Protein AF-A0A1V8M305-F1 (afdb_monomer)

Radius of gyration: 18.21 Å; Cα contacts (8 Å, |Δi|>4): 284; chains: 1; bounding box: 43×48×49 Å

InterPro domains:
  IPR044946 Type I restriction modification DNA specificity domain superfamily [G3DSA:3.90.220.20] (24-155)

pLDDT: mean 92.19, std 9.32, range [45.62, 98.62]

Nearest PDB structures (foldseek):
  3okg-assembly3_A  TM=7.721E-01  e=1.972E-03  Caldanaerobacter subterraneus subsp. tengcongensis MB4
  3okg-assembly3_B  TM=5.097E-01  e=8.895E-04  Caldanaerobacter subterraneus subsp. tengcongensis MB4
  5ybb-assembly1_G  TM=5.420E-01  e=5.586E-03  Caldanaerobacter subterraneus subsp. tengcongensis MB4
  2y7h-assembly1_A  TM=5.782E-01  e=1.525E-01  Escherichia coli
  8s4j-assembly1_A  TM=2.836E-01  e=7.228E+00  Vibrio cholerae

Organism: NCBI:txid1420851

Solvent-accessible surface area (backbone atoms only — not comparable to full-atom values): 8503 Å² total; per-residue (Å²): 114,68,67,65,55,52,52,53,51,48,56,52,49,54,54,51,53,54,51,48,52,51,51,50,52,53,49,54,61,70,46,58,90,46,61,74,44,38,42,70,79,42,29,30,79,56,85,46,73,55,88,84,43,62,90,36,79,42,37,30,53,45,63,34,53,70,56,62,26,65,45,82,48,72,70,42,44,30,71,72,48,72,89,63,52,41,25,62,46,52,55,61,26,26,36,34,31,77,88,39,37,73,53,23,7,37,27,55,39,41,76,89,48,54,84,20,25,27,46,76,56,46,47,35,22,46,46,38,82,97,65,49,46,30,67,57,51,43,51,46,40,62,36,74,71,31,31,71,31,57,90,56,71,57,42,78,95

Foldseek 3Di:
DVVVVVVVVVVVVVVVVVVVVVVVVVLCVVLVVFDKDFCCVFWNWDFAWDDQDQADKAWAKFFDFLAPAIDTDDIQGSVRCPPWIKGDDAQQWWKDQQVRLLRLSIHGHHPVCHRHIYTPRIITIGGDPPRDGSVSLSVQCSDPVNSVCSVPRMDGD

Sequence (157 aa):
MSKKINDAKRLRQEVLDDAQAMLSSAFHQIIEGAEYQTMEQVSPIVRRKIEIGIDGEYPELGVRSFGKGTFHKPVLNGIDVGTKKLYHILPGDLIFSNVFAWEGAIAVVKKEDKNRTGSHRFITCVPKDKITTSDFLCFYFLTDEGIEKIGYVTVKY

Mean predicted aligned error: 5.34 Å

Secondary structure (DSSP, 8-state):
-HHHHHHHHHHHHHHHHHHHHHHHHHHHHHTTTPPEEEHHHHS-B---BPPPPTT-EEEEEEE-STT--EEEEEEEEGGG-TT--EEE--TT-EEEETTTGGGT-EEEPPGGGTT-EEETTEEEE-PPTTT--HHHHHHHHTSHHHHHTBTBSEEE-

Structure (mmCIF, N/CA/C/O backbone):
data_AF-A0A1V8M305-F1
#
_entry.id   AF-A0A1V8M305-F1
#
loop_
_atom_site.group_PDB
_atom_site.id
_atom_site.type_symbol
_atom_site.label_atom_id
_atom_site.label_alt_id
_atom_site.label_comp_id
_atom_site.label_asym_id
_atom_site.label_entity_id
_atom_site.label_seq_id
_atom_site.pdbx_PDB_ins_code
_atom_site.Cartn_x
_atom_site.Cartn_y
_atom_site.Cartn_z
_atom_site.occupancy
_atom_site.B_iso_or_equiv
_atom_site.auth_seq_id
_atom_site.auth_comp_id
_atom_site.auth_asym_id
_atom_site.auth_atom_id
_atom_site.pdbx_PDB_model_num
ATOM 1 N N . MET A 1 1 ? -23.098 33.173 -1.987 1.00 60.31 1 MET A N 1
ATOM 2 C CA . MET A 1 1 ? -22.550 31.850 -2.377 1.00 60.31 1 MET A CA 1
ATOM 3 C C . MET A 1 1 ? -21.533 31.296 -1.379 1.00 60.31 1 MET A C 1
ATOM 5 O O . MET A 1 1 ? -21.677 30.139 -1.021 1.00 60.31 1 MET A O 1
ATOM 9 N N . SER A 1 2 ? -20.580 32.092 -0.868 1.00 75.00 2 SER A N 1
ATOM 10 C CA . SER A 1 2 ? -19.527 31.620 0.062 1.00 75.00 2 SER A CA 1
ATOM 11 C C . SER A 1 2 ? -20.045 30.941 1.350 1.00 75.00 2 SER A C 1
ATOM 13 O O . SER A 1 2 ? -19.599 29.848 1.681 1.00 75.00 2 SER A O 1
ATOM 15 N N . LYS A 1 3 ? -21.068 31.503 2.019 1.00 85.56 3 LYS A N 1
ATOM 16 C CA . LYS A 1 3 ? -21.625 30.936 3.268 1.00 85.56 3 LYS A CA 1
ATOM 17 C C . LYS A 1 3 ? -22.167 29.507 3.098 1.00 85.56 3 LYS A C 1
ATOM 19 O O . LYS A 1 3 ? -21.738 28.612 3.808 1.00 85.56 3 LYS A O 1
ATOM 24 N N . LYS A 1 4 ? -23.007 29.273 2.080 1.00 85.00 4 LYS A N 1
ATOM 25 C CA . LYS A 1 4 ? -23.564 27.937 1.788 1.00 85.00 4 LYS A CA 1
ATOM 26 C C . LYS A 1 4 ? -22.481 26.903 1.446 1.00 85.00 4 LYS A C 1
ATOM 28 O O . LYS A 1 4 ? -22.617 25.745 1.816 1.00 85.00 4 LYS A O 1
ATOM 33 N N . ILE A 1 5 ? -21.414 27.314 0.753 1.00 89.75 5 ILE A N 1
ATOM 34 C CA . ILE A 1 5 ? -20.283 26.429 0.425 1.00 89.75 5 ILE A CA 1
ATOM 35 C C . ILE A 1 5 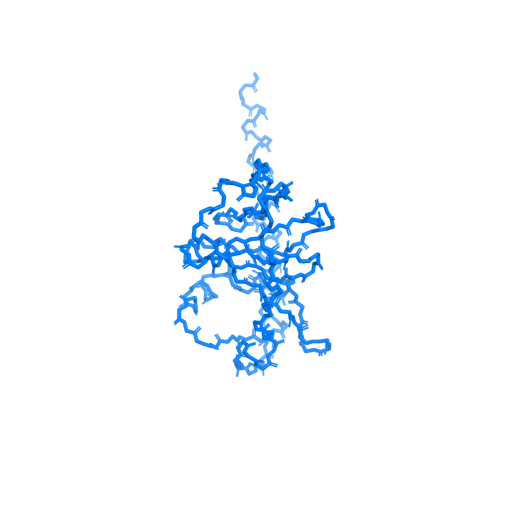? -19.498 26.062 1.691 1.00 89.75 5 ILE A C 1
ATOM 37 O O . ILE A 1 5 ? -19.128 24.903 1.860 1.00 89.75 5 ILE A O 1
ATOM 41 N N . ASN A 1 6 ? -19.264 27.021 2.589 1.00 91.38 6 ASN A N 1
ATOM 42 C CA . ASN A 1 6 ? -18.570 26.767 3.852 1.00 91.38 6 ASN A CA 1
ATOM 43 C C . ASN A 1 6 ? -19.397 25.884 4.792 1.00 91.38 6 ASN A C 1
ATOM 45 O O . ASN A 1 6 ? -18.850 24.949 5.371 1.00 91.38 6 ASN A O 1
ATOM 49 N N . ASP A 1 7 ? -20.708 26.114 4.872 1.00 91.44 7 ASP A N 1
ATOM 50 C CA . ASP A 1 7 ? -21.618 25.279 5.662 1.00 91.44 7 ASP A CA 1
ATOM 51 C C . ASP A 1 7 ? -21.626 23.830 5.152 1.00 91.44 7 ASP A C 1
ATOM 53 O O . ASP A 1 7 ? -21.513 22.896 5.942 1.00 91.44 7 ASP A O 1
ATOM 57 N N . ALA A 1 8 ? -21.669 23.632 3.828 1.00 90.88 8 ALA A N 1
ATOM 58 C CA . ALA A 1 8 ? -21.593 22.303 3.222 1.00 90.88 8 ALA A CA 1
ATOM 59 C C . ALA A 1 8 ? -20.246 21.605 3.486 1.00 90.88 8 ALA A C 1
ATOM 61 O O . ALA A 1 8 ? -20.216 20.401 3.734 1.00 90.88 8 ALA A O 1
ATOM 62 N N . LYS A 1 9 ? -19.126 22.344 3.456 1.00 92.00 9 LYS A N 1
ATOM 63 C CA . LYS A 1 9 ? -17.802 21.800 3.802 1.00 92.00 9 LYS A CA 1
ATOM 64 C C . LYS A 1 9 ? -17.725 21.377 5.267 1.00 92.00 9 LYS A C 1
ATOM 66 O O . LYS A 1 9 ? -17.213 20.297 5.535 1.00 92.00 9 LYS A O 1
ATOM 71 N N . ARG A 1 10 ? -18.251 22.195 6.184 1.00 94.31 10 ARG A N 1
ATOM 72 C CA . ARG A 1 10 ? -18.286 21.886 7.620 1.00 94.31 10 ARG A CA 1
ATOM 73 C C . ARG A 1 10 ? -19.115 20.635 7.898 1.00 94.31 10 ARG A C 1
ATOM 75 O O . ARG A 1 10 ? -18.598 19.709 8.499 1.00 94.31 10 ARG A O 1
ATOM 82 N N . LEU A 1 11 ? -20.346 20.578 7.386 1.00 93.19 11 LEU A N 1
ATOM 83 C CA . LEU A 1 11 ? -21.224 19.411 7.546 1.00 93.19 11 LEU A CA 1
ATOM 84 C C . LEU A 1 11 ? -20.577 18.131 7.007 1.00 93.19 11 LEU A C 1
ATOM 86 O O . LEU A 1 11 ? -20.656 17.080 7.630 1.00 93.19 11 LEU A O 1
ATOM 90 N N . ARG A 1 12 ? -19.907 18.215 5.850 1.00 92.38 12 ARG A N 1
ATOM 91 C CA . ARG A 1 12 ? -19.164 17.076 5.304 1.00 92.38 12 ARG A CA 1
ATOM 92 C C . ARG A 1 12 ? -18.020 16.652 6.223 1.00 92.38 12 ARG A C 1
ATOM 94 O O . ARG A 1 12 ? -17.793 15.456 6.350 1.00 92.38 12 ARG A O 1
ATOM 101 N N . GLN A 1 13 ? -17.294 17.605 6.801 1.00 92.38 13 GLN A N 1
ATOM 102 C CA . GLN A 1 13 ? -16.197 17.302 7.713 1.00 92.38 13 GLN A CA 1
ATOM 103 C C . GLN A 1 13 ? -16.713 16.626 8.987 1.00 92.38 13 GLN A C 1
ATOM 105 O O . GLN A 1 13 ? -16.195 15.579 9.339 1.00 92.38 13 GLN A O 1
ATOM 110 N N . GLU A 1 14 ? -17.796 17.133 9.582 1.00 93.75 14 GLU A N 1
ATOM 111 C CA . GLU A 1 14 ? -18.436 16.535 10.766 1.00 93.75 14 GLU A CA 1
ATOM 112 C C . GLU A 1 14 ? -18.839 15.073 10.517 1.00 93.75 14 GLU A C 1
ATOM 114 O O . GLU A 1 14 ? -18.501 14.193 11.300 1.00 93.75 14 GLU A O 1
ATOM 119 N N . VAL A 1 15 ? -19.464 14.783 9.370 1.00 93.19 15 VAL A N 1
ATOM 120 C CA . VAL A 1 15 ? -19.826 13.402 8.996 1.00 93.19 15 VAL A CA 1
ATOM 121 C C . VAL A 1 15 ? -18.595 12.501 8.832 1.00 93.19 15 VAL A C 1
ATOM 123 O O . VAL A 1 15 ? -18.648 11.319 9.169 1.00 93.19 15 VAL A O 1
ATOM 126 N N . LEU A 1 16 ? -17.495 13.026 8.283 1.00 89.56 16 LEU A N 1
ATOM 127 C CA . LEU A 1 16 ? -16.256 12.259 8.126 1.00 89.56 16 LEU A CA 1
ATOM 128 C C . LEU A 1 16 ? -15.584 11.989 9.475 1.00 89.56 16 LEU A C 1
ATOM 130 O O . LEU A 1 16 ? -15.089 10.883 9.682 1.00 89.56 16 LEU A O 1
ATOM 134 N N . ASP A 1 17 ? -15.600 12.965 10.378 1.00 90.56 17 ASP A N 1
ATOM 135 C CA . ASP A 1 17 ? -15.015 12.848 11.712 1.00 90.56 17 ASP A CA 1
ATOM 136 C C . ASP A 1 17 ? -15.792 11.821 12.555 1.00 90.56 17 ASP A C 1
ATOM 138 O O . ASP A 1 17 ? -15.184 10.932 13.154 1.00 90.56 17 ASP A O 1
ATOM 142 N N . ASP A 1 18 ? -17.129 11.854 12.513 1.00 92.94 18 ASP A N 1
ATOM 143 C CA . ASP A 1 18 ? -17.988 10.867 13.181 1.00 92.94 18 ASP A CA 1
ATOM 144 C C . ASP A 1 18 ? -17.765 9.448 12.631 1.00 92.94 18 ASP A C 1
ATOM 146 O O . ASP A 1 18 ? -17.645 8.481 13.390 1.00 92.94 18 ASP A O 1
ATOM 150 N N . ALA A 1 19 ? -17.659 9.308 11.304 1.00 89.19 19 ALA A N 1
ATOM 151 C CA . ALA A 1 19 ? -17.368 8.022 10.673 1.00 89.19 19 ALA A CA 1
ATOM 152 C C . ALA A 1 19 ? -15.986 7.489 11.082 1.00 89.19 19 ALA A C 1
ATOM 154 O O . ALA A 1 19 ? -15.844 6.298 11.370 1.00 89.19 19 ALA A O 1
ATOM 155 N N . GLN A 1 20 ? -14.978 8.362 11.151 1.00 86.69 20 GLN A N 1
ATOM 156 C CA . GLN A 1 20 ? -13.632 7.997 11.587 1.00 86.69 20 GLN A CA 1
ATOM 157 C C . GLN A 1 20 ? -13.617 7.565 13.058 1.00 86.69 20 GLN A C 1
ATOM 159 O O . GLN A 1 20 ? -12.986 6.561 13.394 1.00 86.69 20 GLN A O 1
ATOM 164 N N . ALA A 1 21 ? -14.339 8.273 13.930 1.00 89.56 21 ALA A N 1
ATOM 165 C CA . ALA A 1 21 ? -14.473 7.911 15.338 1.00 89.56 21 ALA A CA 1
ATOM 166 C C . ALA A 1 21 ? -15.156 6.544 15.509 1.00 89.56 21 ALA A C 1
ATOM 168 O O . ALA A 1 21 ? -14.684 5.709 16.283 1.00 89.56 21 ALA A O 1
ATOM 169 N N . MET A 1 22 ? -16.214 6.275 14.736 1.00 92.38 22 MET A N 1
ATOM 170 C CA . MET A 1 22 ? -16.904 4.984 14.745 1.00 92.38 22 MET A CA 1
ATOM 171 C C . MET A 1 22 ? -15.989 3.841 14.281 1.00 92.38 22 MET A C 1
ATOM 173 O O . MET A 1 22 ? -15.928 2.803 14.939 1.00 92.38 22 MET A O 1
ATOM 177 N N . LEU A 1 23 ? -15.248 4.032 13.182 1.00 89.19 23 LEU A N 1
ATOM 178 C CA . LEU A 1 23 ? -14.286 3.042 12.684 1.00 89.19 23 LEU A CA 1
ATOM 179 C C . LEU A 1 23 ? -13.167 2.786 13.692 1.00 89.19 23 LEU A C 1
ATOM 181 O O . LEU A 1 23 ? -12.821 1.634 13.934 1.00 89.19 23 LEU A O 1
ATOM 185 N N . SER A 1 24 ? -12.639 3.843 14.309 1.00 88.31 24 SER A N 1
ATOM 186 C CA . SER A 1 24 ? -11.630 3.723 15.359 1.00 88.31 24 SER A CA 1
ATOM 187 C C . SER A 1 24 ? -12.165 2.924 16.548 1.00 88.31 24 SER A C 1
ATOM 189 O O . SER A 1 24 ? -11.510 1.992 17.006 1.00 88.31 24 SER A O 1
ATOM 191 N N . SER A 1 25 ? -13.382 3.211 17.017 1.00 91.56 25 SER A N 1
ATOM 192 C CA . SER A 1 25 ? -13.995 2.465 18.121 1.00 91.56 25 SER A CA 1
ATOM 193 C C . SER A 1 25 ? -14.197 0.983 17.784 1.00 91.56 25 SER A C 1
ATOM 195 O O . SER A 1 25 ? -13.814 0.126 18.580 1.00 91.56 25 SER A O 1
ATOM 197 N N . ALA A 1 26 ? -14.725 0.672 16.596 1.00 91.12 26 ALA A N 1
ATOM 198 C CA . ALA A 1 26 ? -14.896 -0.706 16.139 1.00 91.12 26 ALA A CA 1
ATOM 199 C C . ALA A 1 26 ? -13.550 -1.434 16.008 1.00 91.12 26 ALA A C 1
ATOM 201 O O . ALA A 1 26 ? -13.427 -2.584 16.420 1.00 91.12 26 ALA A O 1
ATOM 202 N N . PHE A 1 27 ? -12.525 -0.755 15.488 1.00 89.38 27 PHE A N 1
ATOM 203 C CA . PHE A 1 27 ? -11.177 -1.303 15.399 1.00 89.38 27 PHE A CA 1
ATOM 204 C C . PHE A 1 27 ? -10.635 -1.685 16.780 1.00 89.38 27 PHE A C 1
ATOM 206 O O . PHE A 1 27 ? -10.212 -2.823 16.958 1.00 89.38 27 PHE A O 1
ATOM 213 N N . HIS A 1 28 ? -10.718 -0.786 17.768 1.00 88.94 28 HIS A N 1
ATOM 214 C CA . HIS A 1 28 ? -10.252 -1.054 19.133 1.00 88.94 28 HIS A CA 1
ATOM 215 C C . HIS A 1 28 ? -10.971 -2.240 19.788 1.00 88.94 28 HIS A C 1
ATOM 217 O O . HIS A 1 28 ? -10.331 -3.000 20.506 1.00 88.94 28 HIS A O 1
ATOM 223 N N . GLN A 1 29 ? -12.266 -2.422 19.514 1.00 90.44 29 GLN A N 1
ATOM 224 C CA . GLN A 1 29 ? -13.021 -3.591 19.981 1.00 90.44 29 GLN A CA 1
ATOM 225 C C . GLN A 1 29 ? -12.557 -4.886 19.304 1.00 90.44 29 GLN A C 1
ATOM 227 O O . GLN A 1 29 ? -12.446 -5.914 19.960 1.00 90.44 29 GLN A O 1
ATOM 232 N N . ILE A 1 30 ? -12.268 -4.848 17.998 1.00 89.00 30 ILE A N 1
ATOM 233 C CA . ILE A 1 30 ? -11.797 -6.022 17.247 1.00 89.00 30 ILE A CA 1
ATOM 234 C C . ILE A 1 30 ? -10.426 -6.483 17.749 1.00 89.00 30 ILE A C 1
ATOM 236 O O . ILE A 1 30 ? -10.194 -7.683 17.862 1.00 89.00 30 ILE A O 1
ATOM 240 N N . ILE A 1 31 ? -9.529 -5.544 18.058 1.00 89.31 31 ILE A N 1
ATOM 241 C CA . ILE A 1 31 ? -8.170 -5.862 18.523 1.00 89.31 31 ILE A CA 1
ATOM 242 C C . ILE A 1 31 ? -8.071 -6.052 20.041 1.00 89.31 31 ILE A C 1
ATOM 244 O O . ILE A 1 31 ? -6.967 -6.195 20.577 1.00 89.31 31 ILE A O 1
ATOM 248 N N . GLU A 1 32 ? -9.191 -6.009 20.764 1.00 90.50 32 GLU A N 1
ATOM 249 C CA . GLU A 1 32 ? -9.197 -6.211 22.208 1.00 90.50 32 GLU A CA 1
ATOM 250 C C . GLU A 1 32 ? -8.757 -7.645 22.534 1.00 90.50 32 GLU A C 1
ATOM 252 O O . GLU A 1 32 ? -9.346 -8.623 22.082 1.00 90.50 32 GLU A O 1
ATOM 257 N N . GLY A 1 33 ? -7.671 -7.778 23.300 1.00 87.50 33 GLY A N 1
ATOM 258 C CA . GLY A 1 33 ? -7.069 -9.078 23.611 1.00 87.50 33 GLY A CA 1
ATOM 259 C C . GLY A 1 33 ? -6.250 -9.705 22.476 1.00 87.50 33 GLY A C 1
ATOM 260 O O . GLY A 1 33 ? -5.708 -10.791 22.671 1.00 87.50 33 GLY A O 1
ATOM 261 N N . ALA A 1 34 ? -6.111 -9.037 21.324 1.00 87.81 34 ALA A N 1
ATOM 262 C CA . ALA A 1 34 ? -5.231 -9.493 20.255 1.00 87.81 34 ALA A CA 1
ATOM 263 C C . ALA A 1 34 ? -3.752 -9.357 20.654 1.00 87.81 34 ALA A C 1
ATOM 265 O O . ALA A 1 34 ? -3.319 -8.345 21.221 1.00 87.81 34 ALA A O 1
ATOM 266 N N . GLU A 1 35 ? -2.962 -10.377 20.329 1.00 87.69 35 GLU A N 1
ATOM 267 C CA . GLU A 1 35 ? -1.516 -10.362 20.534 1.00 87.69 35 GLU A CA 1
ATOM 268 C C . GLU A 1 35 ? -0.803 -9.667 19.370 1.00 87.69 35 GLU A C 1
ATOM 270 O O . GLU A 1 35 ? -1.275 -9.640 18.235 1.00 87.69 35 GLU A O 1
ATOM 275 N N . TYR A 1 36 ? 0.375 -9.107 19.638 1.00 87.31 36 TYR A N 1
ATOM 276 C CA . TYR A 1 36 ? 1.242 -8.620 18.569 1.00 87.31 36 TYR A CA 1
ATOM 277 C C . TYR A 1 36 ? 1.927 -9.791 17.873 1.00 87.31 36 TYR A C 1
ATOM 279 O O . TYR A 1 36 ? 2.524 -10.631 18.544 1.00 87.31 36 TYR A O 1
ATOM 287 N N . GLN A 1 37 ? 1.963 -9.782 16.540 1.00 89.75 37 GLN A N 1
ATOM 288 C CA . GLN A 1 37 ? 2.830 -10.666 15.762 1.00 89.75 37 GLN A CA 1
ATOM 289 C C . GLN A 1 37 ? 3.607 -9.937 14.679 1.00 89.75 37 GLN A C 1
ATOM 291 O O . GLN A 1 37 ? 3.407 -8.757 14.399 1.00 89.75 37 GLN A O 1
ATOM 296 N N . THR A 1 38 ? 4.600 -10.625 14.125 1.00 91.19 38 THR A N 1
ATOM 297 C CA . THR A 1 38 ? 5.480 -10.020 13.129 1.00 91.19 38 THR A CA 1
ATOM 298 C C . THR A 1 38 ? 4.801 -9.955 11.766 1.00 91.19 38 THR A C 1
ATOM 300 O O . THR A 1 38 ? 4.011 -10.830 11.400 1.00 91.19 38 THR A O 1
ATOM 303 N N . MET A 1 39 ? 5.168 -8.952 10.963 1.00 92.50 39 MET A N 1
ATOM 304 C CA . MET A 1 39 ? 4.688 -8.858 9.579 1.00 92.50 39 MET A CA 1
ATOM 305 C C . MET A 1 39 ? 5.018 -10.113 8.765 1.00 92.50 39 MET A C 1
ATOM 307 O O . MET A 1 39 ? 4.211 -10.542 7.950 1.00 92.50 39 MET A O 1
ATOM 311 N N . GLU A 1 40 ? 6.156 -10.758 9.016 1.00 93.06 40 GLU A N 1
ATOM 312 C CA . GLU A 1 40 ? 6.518 -12.022 8.365 1.00 93.06 40 GLU A CA 1
ATOM 313 C C . GLU A 1 40 ? 5.506 -13.147 8.654 1.00 93.06 40 GLU A C 1
ATOM 315 O O . GLU A 1 40 ? 5.170 -13.947 7.773 1.00 93.06 40 GLU A O 1
ATOM 320 N N . GLN A 1 41 ? 4.969 -13.192 9.875 1.00 93.00 41 GLN A N 1
ATOM 321 C CA . GLN A 1 41 ? 4.007 -14.210 10.281 1.00 93.00 41 GLN A CA 1
ATOM 322 C C . GLN A 1 41 ? 2.613 -13.972 9.708 1.00 93.00 41 GLN A C 1
ATOM 324 O O . GLN A 1 41 ? 1.971 -14.957 9.342 1.00 93.00 41 GLN A O 1
ATOM 329 N N . VAL A 1 42 ? 2.156 -12.723 9.596 1.00 94.69 42 VAL A N 1
ATOM 330 C CA . VAL A 1 42 ? 0.758 -12.419 9.228 1.00 94.69 42 VAL A CA 1
ATOM 331 C C . VAL A 1 42 ? 0.589 -11.938 7.788 1.00 94.69 42 VAL A C 1
ATOM 333 O O . VAL A 1 42 ? -0.429 -12.219 7.160 1.00 94.69 42 VAL A O 1
ATOM 336 N N . SER A 1 43 ? 1.585 -11.250 7.233 1.00 96.56 43 SER A N 1
ATOM 337 C CA . SER A 1 43 ? 1.545 -10.660 5.894 1.00 96.56 43 SER A CA 1
ATOM 338 C C . SER A 1 43 ? 2.963 -10.527 5.314 1.00 96.56 43 SER A C 1
ATOM 340 O O . SER A 1 43 ? 3.498 -9.414 5.234 1.00 96.56 43 SER A O 1
ATOM 342 N N . PRO A 1 44 ? 3.604 -11.644 4.923 1.00 96.69 44 PRO A N 1
ATOM 343 C CA . PRO A 1 44 ? 4.991 -11.649 4.473 1.00 96.69 44 PRO A CA 1
ATOM 344 C C . PRO A 1 44 ? 5.222 -10.785 3.230 1.00 96.69 44 PRO A C 1
ATOM 346 O O . PRO A 1 44 ? 4.339 -10.602 2.385 1.00 96.69 44 PRO A O 1
ATOM 349 N N . ILE A 1 45 ? 6.457 -10.299 3.092 1.00 96.88 45 ILE A N 1
ATOM 350 C CA . ILE A 1 45 ? 6.909 -9.587 1.895 1.00 96.88 45 ILE A CA 1
ATOM 351 C C . ILE A 1 45 ? 6.939 -10.556 0.710 1.00 96.88 45 ILE A C 1
ATOM 353 O O . ILE A 1 45 ? 7.565 -11.612 0.766 1.00 96.88 45 ILE A O 1
ATOM 357 N N . VAL A 1 46 ? 6.341 -10.148 -0.408 1.00 97.50 46 VAL A N 1
ATOM 358 C CA . VAL A 1 46 ? 6.367 -10.891 -1.671 1.00 97.50 46 VAL A CA 1
ATOM 359 C C . VAL A 1 46 ? 7.076 -10.061 -2.734 1.00 97.50 46 VAL A C 1
ATOM 361 O O . VAL A 1 46 ? 6.723 -8.911 -2.984 1.00 97.50 46 VAL A O 1
ATOM 364 N N . ARG A 1 47 ? 8.092 -10.639 -3.386 1.00 96.88 47 ARG A N 1
ATOM 365 C CA . ARG A 1 47 ? 8.899 -9.969 -4.419 1.00 96.88 47 ARG A CA 1
ATOM 366 C C . ARG A 1 47 ? 8.726 -10.663 -5.765 1.00 96.88 47 ARG A C 1
ATOM 368 O O . ARG A 1 47 ? 9.367 -11.668 -6.040 1.00 96.88 47 ARG A O 1
ATOM 375 N N . ARG A 1 48 ? 7.881 -10.094 -6.627 1.00 97.69 48 ARG A N 1
ATOM 376 C CA . ARG A 1 48 ? 7.607 -10.606 -7.982 1.00 97.69 48 ARG A CA 1
ATOM 377 C C . ARG A 1 48 ? 8.470 -9.866 -9.006 1.00 97.69 48 ARG A C 1
ATOM 379 O O . ARG A 1 48 ? 7.992 -8.929 -9.638 1.00 97.69 48 ARG A O 1
ATOM 386 N N . LYS A 1 49 ? 9.768 -10.190 -9.065 1.00 97.62 49 LYS A N 1
ATOM 387 C CA . LYS A 1 49 ? 10.753 -9.468 -9.895 1.00 97.62 49 LYS A CA 1
ATOM 388 C C . LYS A 1 49 ? 10.375 -9.531 -11.381 1.00 97.62 49 LYS A C 1
ATOM 390 O O . LYS A 1 49 ? 9.941 -10.572 -11.860 1.00 97.62 49 LYS A O 1
ATOM 395 N N . ILE A 1 50 ? 10.582 -8.420 -12.082 1.00 97.25 50 ILE A N 1
ATOM 396 C CA . ILE A 1 50 ? 10.410 -8.293 -13.531 1.00 97.25 50 ILE A CA 1
ATOM 397 C C . ILE A 1 50 ? 11.786 -8.321 -14.199 1.00 97.25 50 ILE A C 1
ATOM 399 O O . ILE A 1 50 ? 12.698 -7.615 -13.760 1.00 97.25 50 ILE A O 1
ATOM 403 N N . GLU A 1 51 ? 11.925 -9.116 -15.259 1.00 96.31 51 GLU A N 1
ATOM 404 C CA . GLU A 1 51 ? 13.064 -9.011 -16.173 1.00 96.31 51 GLU A CA 1
ATOM 405 C C . GLU A 1 51 ? 12.814 -7.868 -17.159 1.00 96.31 51 GLU A C 1
ATOM 407 O O . GLU A 1 51 ? 11.772 -7.801 -17.816 1.00 96.31 51 GLU A O 1
ATOM 412 N N . ILE A 1 52 ? 13.751 -6.923 -17.199 1.00 96.31 52 ILE A N 1
ATOM 413 C CA . ILE A 1 52 ? 13.606 -5.687 -17.964 1.00 96.31 52 ILE A CA 1
ATOM 414 C C . ILE A 1 52 ? 14.177 -5.910 -19.363 1.00 96.31 52 ILE A C 1
ATOM 416 O O . ILE A 1 52 ? 15.361 -6.203 -19.511 1.00 96.31 52 ILE A O 1
ATOM 420 N N . GLY A 1 53 ? 13.331 -5.767 -20.380 1.00 95.94 53 GLY A N 1
ATOM 421 C CA . GLY A 1 53 ? 13.724 -5.723 -21.785 1.00 95.94 53 GLY A CA 1
ATOM 422 C C . GLY A 1 53 ? 13.813 -4.278 -22.263 1.00 95.94 53 GLY A C 1
ATOM 423 O O . GLY A 1 53 ? 13.064 -3.430 -21.784 1.00 95.94 53 GLY A O 1
ATOM 424 N N . ILE A 1 54 ? 14.710 -4.000 -23.210 1.00 93.75 54 ILE A N 1
ATOM 425 C CA . ILE A 1 54 ? 14.951 -2.644 -23.739 1.00 93.75 54 ILE A CA 1
ATOM 426 C C . ILE A 1 54 ? 13.675 -2.050 -24.358 1.00 93.75 54 ILE A C 1
ATOM 428 O O . ILE A 1 54 ? 13.353 -0.896 -24.084 1.00 93.75 54 ILE A O 1
ATOM 432 N N . ASP A 1 55 ? 12.912 -2.868 -25.086 1.00 96.19 55 ASP A N 1
ATOM 433 C CA . ASP A 1 55 ? 11.659 -2.477 -25.752 1.00 96.19 55 ASP A CA 1
ATOM 434 C C . ASP A 1 55 ? 10.413 -2.666 -24.862 1.00 96.19 55 ASP A C 1
ATOM 436 O O . ASP A 1 55 ? 9.280 -2.615 -25.335 1.00 96.19 55 ASP A O 1
ATOM 440 N N . GLY A 1 56 ? 10.605 -2.960 -23.571 1.00 96.12 56 GLY A N 1
ATOM 441 C CA . GLY A 1 56 ? 9.510 -3.190 -22.634 1.00 96.12 56 GLY A CA 1
ATOM 442 C C . GLY A 1 56 ? 8.839 -1.896 -22.175 1.00 96.12 56 GLY A C 1
ATOM 443 O O . GLY A 1 56 ? 9.479 -0.855 -22.055 1.00 96.12 56 GLY A O 1
ATOM 444 N N . GLU A 1 57 ? 7.558 -1.979 -21.830 1.00 97.62 57 GLU A N 1
ATOM 445 C CA . GLU A 1 57 ? 6.810 -0.890 -21.203 1.00 97.62 57 GLU A CA 1
ATOM 446 C C . GLU A 1 57 ? 6.389 -1.282 -19.788 1.00 97.62 57 GLU A C 1
ATOM 448 O O . GLU A 1 57 ? 5.814 -2.349 -19.557 1.00 97.62 57 GLU A O 1
ATOM 453 N N . TYR A 1 58 ? 6.649 -0.396 -18.829 1.00 97.56 58 TYR A N 1
ATOM 454 C CA . TYR A 1 58 ? 6.418 -0.656 -17.413 1.00 97.56 58 TYR A CA 1
ATOM 455 C C . TYR A 1 58 ? 5.576 0.466 -16.795 1.00 97.56 58 TYR A C 1
ATOM 457 O O . TYR A 1 58 ? 6.117 1.439 -16.265 1.00 97.56 58 TYR A O 1
ATOM 465 N N . PRO A 1 59 ? 4.235 0.366 -16.842 1.00 97.19 59 PRO A N 1
ATOM 466 C CA . PRO A 1 59 ? 3.357 1.293 -16.140 1.00 97.19 59 PRO A CA 1
ATOM 467 C C . PRO A 1 59 ? 3.648 1.261 -14.639 1.00 97.19 59 PRO A C 1
ATOM 469 O O . PRO A 1 59 ? 3.550 0.212 -13.998 1.00 97.19 59 PRO A O 1
ATOM 472 N N . GLU A 1 60 ? 4.009 2.402 -14.060 1.00 96.81 60 GLU A N 1
ATOM 473 C CA . GLU A 1 60 ? 4.366 2.463 -12.644 1.00 96.81 60 GLU A CA 1
ATOM 474 C C . GLU A 1 60 ? 3.145 2.769 -11.756 1.00 96.81 60 GLU A C 1
ATOM 476 O O . GLU A 1 60 ? 2.208 3.485 -12.139 1.00 96.81 60 GLU A O 1
ATOM 481 N N . LEU A 1 61 ? 3.175 2.234 -10.535 1.00 98.06 61 LEU A N 1
ATOM 482 C CA . LEU A 1 61 ? 2.264 2.580 -9.449 1.00 98.06 61 LEU A CA 1
ATOM 483 C C . LEU A 1 61 ? 2.992 3.443 -8.416 1.00 98.06 61 LEU A C 1
ATOM 485 O O . LEU A 1 61 ? 4.114 3.141 -8.012 1.00 98.06 61 LEU A O 1
ATOM 489 N N . GLY A 1 62 ? 2.345 4.521 -7.985 1.00 97.50 62 GLY A N 1
ATOM 490 C CA . GLY A 1 62 ? 2.755 5.310 -6.831 1.00 97.50 62 GLY A CA 1
ATOM 491 C C . GLY A 1 62 ? 1.788 5.134 -5.664 1.00 97.50 62 GLY A C 1
ATOM 492 O O . GLY A 1 62 ? 0.638 4.738 -5.847 1.00 97.50 62 GLY A O 1
ATOM 493 N N . VAL A 1 63 ? 2.249 5.477 -4.463 1.00 98.19 63 VAL A N 1
ATOM 494 C CA . VAL A 1 63 ? 1.436 5.525 -3.241 1.00 98.19 63 VAL A CA 1
ATOM 495 C C . VAL A 1 63 ? 1.535 6.931 -2.666 1.00 98.19 63 VAL A C 1
ATOM 497 O O . VAL A 1 63 ? 2.628 7.496 -2.607 1.00 98.19 63 VAL A O 1
ATOM 500 N N . ARG A 1 64 ? 0.398 7.525 -2.307 1.00 98.06 64 ARG A N 1
ATOM 501 C CA . ARG A 1 64 ? 0.326 8.867 -1.723 1.00 98.06 64 ARG A CA 1
ATOM 502 C C . ARG A 1 64 ? 0.481 8.782 -0.205 1.00 98.06 64 ARG A C 1
ATOM 504 O O . ARG A 1 64 ? -0.122 7.904 0.403 1.00 98.06 64 ARG A O 1
ATOM 511 N N . SER A 1 65 ? 1.212 9.724 0.393 1.00 96.19 65 SER A N 1
ATOM 512 C CA . SER A 1 65 ? 1.252 9.913 1.851 1.00 96.19 65 SER A CA 1
ATOM 513 C C . SER A 1 65 ? -0.145 10.188 2.431 1.00 96.19 65 SER A C 1
ATOM 515 O O . SER A 1 65 ? -1.091 10.518 1.699 1.00 96.19 65 SER A O 1
ATOM 517 N N . PHE A 1 66 ? -0.253 10.104 3.756 1.00 95.25 66 PHE A N 1
ATOM 518 C CA . PHE A 1 66 ? -1.462 10.367 4.540 1.00 95.25 66 PHE A CA 1
ATOM 519 C C . PHE A 1 66 ? -2.640 9.452 4.175 1.00 95.25 66 PHE A C 1
ATOM 521 O O . PHE A 1 66 ? -3.781 9.909 4.112 1.00 95.25 66 PHE A O 1
ATOM 528 N N . GLY A 1 67 ? -2.368 8.185 3.838 1.00 95.12 67 GLY A N 1
ATOM 529 C CA . GLY A 1 67 ? -3.409 7.196 3.543 1.00 95.12 67 GLY A CA 1
ATOM 530 C C . GLY A 1 67 ? -4.250 7.506 2.301 1.00 95.12 67 GLY A C 1
ATOM 531 O O . GLY A 1 67 ? -5.355 6.994 2.148 1.00 95.12 67 GLY A O 1
ATOM 532 N N . LYS A 1 68 ? -3.755 8.346 1.381 1.00 97.06 68 LYS A N 1
ATOM 533 C CA . LYS A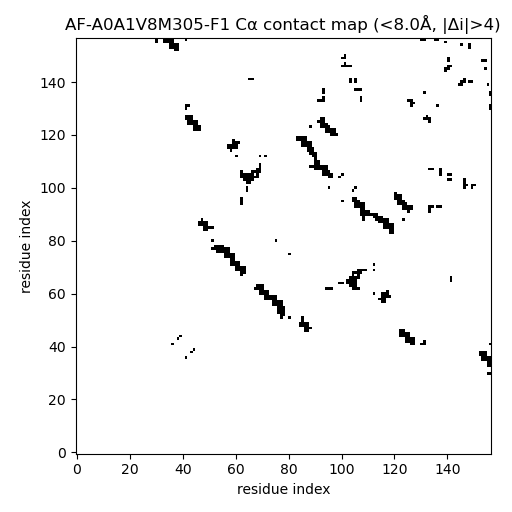 1 68 ? -4.521 8.801 0.201 1.00 97.06 68 LYS A CA 1
ATOM 534 C C . LYS A 1 68 ? -4.546 7.792 -0.954 1.00 97.06 68 LYS A C 1
ATOM 536 O O . LYS A 1 68 ? -4.947 8.140 -2.066 1.00 97.06 68 LYS A O 1
ATOM 541 N N . GLY A 1 69 ? -4.128 6.555 -0.698 1.00 97.69 69 GLY A N 1
ATOM 542 C CA . GLY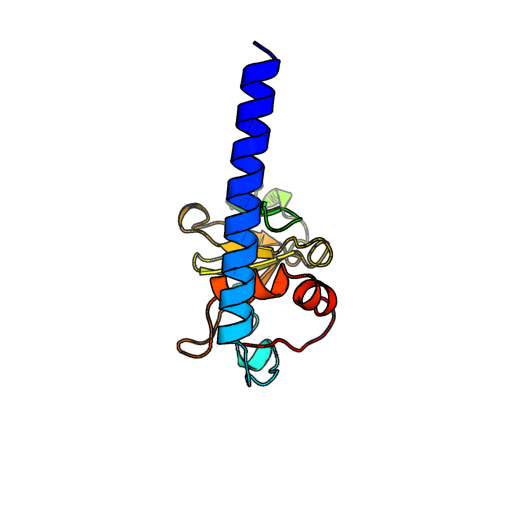 A 1 69 ? -4.191 5.452 -1.646 1.00 97.69 69 GLY A CA 1
ATOM 543 C C . GLY A 1 69 ? -3.150 5.519 -2.763 1.00 97.69 69 GLY A C 1
ATOM 544 O O . GLY A 1 69 ? -2.142 6.230 -2.696 1.00 97.69 69 GLY A O 1
ATOM 545 N N . THR A 1 70 ? -3.396 4.731 -3.803 1.00 98.38 70 THR A N 1
ATOM 546 C CA . THR A 1 70 ? -2.516 4.589 -4.960 1.00 98.38 70 THR A CA 1
ATOM 547 C C . THR A 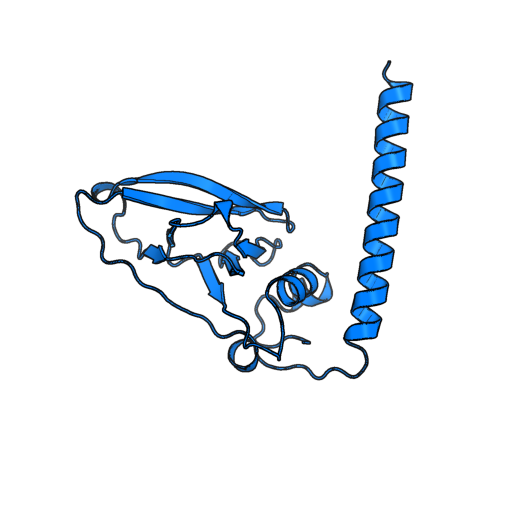1 70 ? -2.764 5.672 -6.013 1.00 98.38 70 THR A C 1
ATOM 549 O O . THR A 1 70 ? -3.787 6.361 -6.027 1.00 98.38 70 THR A O 1
ATOM 552 N N . PHE A 1 71 ? -1.791 5.867 -6.901 1.00 98.00 71 PHE A N 1
ATOM 553 C CA . PHE A 1 71 ? -1.962 6.674 -8.103 1.00 98.00 71 PHE A CA 1
ATOM 554 C C . PHE A 1 71 ? -1.126 6.146 -9.259 1.00 98.00 71 PHE A C 1
ATOM 556 O O . PHE A 1 71 ? -0.113 5.466 -9.091 1.00 98.00 71 PHE A O 1
ATOM 563 N N . HIS A 1 72 ? -1.565 6.490 -10.460 1.00 97.94 72 HIS A N 1
ATOM 564 C CA . HIS A 1 72 ? -0.985 6.011 -11.701 1.00 97.94 72 HIS A CA 1
ATOM 565 C C . HIS A 1 72 ? 0.105 6.969 -12.167 1.00 97.94 72 HIS A C 1
ATOM 567 O O . HIS A 1 72 ? -0.142 8.161 -12.350 1.00 97.94 72 HIS A O 1
ATOM 573 N N . LYS A 1 73 ? 1.318 6.449 -12.343 1.00 95.25 73 LYS A N 1
ATOM 574 C CA . LYS A 1 73 ? 2.426 7.188 -12.952 1.00 95.25 73 LYS A CA 1
ATOM 575 C C . LYS A 1 73 ? 2.442 6.955 -14.471 1.00 95.25 73 LYS A C 1
ATOM 577 O O . LYS A 1 73 ? 1.825 5.985 -14.934 1.00 95.25 73 LYS A O 1
ATOM 582 N N . PRO A 1 74 ? 3.138 7.819 -15.236 1.00 94.50 74 PRO A N 1
ATOM 583 C CA . PRO A 1 74 ? 3.434 7.558 -16.641 1.00 94.50 74 PRO A CA 1
ATOM 584 C C . PRO A 1 74 ? 4.126 6.206 -16.844 1.00 94.50 74 PRO A C 1
ATOM 586 O O . PRO A 1 74 ? 4.716 5.649 -15.914 1.00 94.50 74 PRO A O 1
ATOM 589 N N . VAL A 1 75 ? 4.044 5.691 -18.067 1.00 96.19 75 VAL A N 1
ATOM 590 C CA . VAL A 1 75 ? 4.764 4.480 -18.470 1.00 96.19 75 VAL A CA 1
ATOM 591 C C . VAL A 1 75 ? 6.264 4.753 -18.433 1.00 96.19 75 VAL A C 1
ATOM 593 O O . VAL A 1 75 ? 6.722 5.789 -18.912 1.00 96.19 75 VAL A O 1
ATOM 596 N N . LEU A 1 76 ? 7.016 3.826 -17.842 1.00 95.44 76 LEU A N 1
ATOM 597 C CA . LEU A 1 76 ? 8.471 3.817 -17.881 1.00 95.44 76 LEU A CA 1
ATOM 598 C C . LEU A 1 76 ? 8.916 2.862 -18.991 1.00 95.44 76 LEU A C 1
ATOM 600 O O . LEU A 1 76 ? 8.627 1.667 -18.912 1.00 95.44 76 LEU A O 1
ATOM 604 N N . ASN A 1 77 ? 9.603 3.370 -20.013 1.00 97.00 77 ASN A N 1
ATOM 605 C CA . ASN A 1 77 ? 10.154 2.517 -21.067 1.00 97.00 77 ASN A CA 1
ATOM 606 C C . ASN A 1 77 ? 11.366 1.749 -20.540 1.00 97.00 77 ASN A C 1
ATOM 608 O O . ASN A 1 77 ? 12.110 2.256 -19.700 1.00 97.00 77 ASN A O 1
ATOM 612 N N . GLY A 1 78 ? 11.597 0.554 -21.073 1.00 95.31 78 GLY A N 1
ATOM 613 C CA . GLY A 1 78 ? 12.691 -0.335 -20.699 1.00 95.31 78 GLY A CA 1
ATOM 614 C C . GLY A 1 78 ? 14.059 0.322 -20.778 1.00 95.31 78 GLY A C 1
ATOM 615 O O . GLY A 1 78 ? 14.844 0.231 -19.833 1.00 95.31 78 GLY A O 1
ATOM 616 N N . ILE A 1 79 ? 14.299 1.070 -21.856 1.00 95.31 79 ILE A N 1
ATOM 617 C CA . ILE A 1 79 ? 15.522 1.855 -22.056 1.00 95.31 79 ILE A CA 1
ATOM 618 C C . ILE A 1 79 ? 15.747 2.922 -20.965 1.00 95.31 79 ILE A C 1
ATOM 620 O O . ILE A 1 79 ? 16.890 3.227 -20.630 1.00 95.31 79 ILE A O 1
ATOM 624 N N . ASP A 1 80 ? 14.673 3.422 -20.347 1.00 94.81 80 ASP A N 1
ATOM 625 C CA . ASP A 1 80 ? 14.694 4.483 -19.332 1.00 94.81 80 ASP A CA 1
ATOM 626 C C . ASP A 1 80 ? 14.733 3.939 -17.888 1.00 94.81 80 ASP A C 1
ATOM 628 O O . ASP A 1 80 ? 14.859 4.704 -16.924 1.00 94.81 80 ASP A O 1
ATOM 632 N N . VAL A 1 81 ? 14.617 2.617 -17.689 1.00 92.44 81 VAL A N 1
ATOM 633 C CA . VAL A 1 81 ? 14.579 2.018 -16.340 1.00 92.44 81 VAL A CA 1
ATOM 634 C C . VAL A 1 81 ? 15.910 2.201 -15.600 1.00 92.44 81 VAL A C 1
ATOM 636 O O . VAL A 1 81 ? 15.929 2.391 -14.374 1.00 92.44 81 VAL A O 1
ATOM 639 N N . GLY A 1 82 ? 17.026 2.170 -16.333 1.00 90.38 82 GLY A N 1
ATOM 640 C CA . GLY A 1 82 ? 18.375 2.261 -15.781 1.00 90.38 82 GLY A CA 1
ATOM 641 C C . GLY A 1 82 ? 18.683 1.100 -14.830 1.00 90.38 82 GLY A C 1
ATOM 642 O O . GLY A 1 82 ? 18.483 -0.065 -15.155 1.00 90.38 82 GLY A O 1
ATOM 643 N N . THR A 1 83 ? 19.163 1.406 -13.623 1.00 89.38 83 THR A N 1
ATOM 644 C CA . THR A 1 83 ? 19.557 0.399 -12.616 1.00 89.38 83 THR A CA 1
ATOM 645 C C . THR A 1 83 ? 18.421 -0.020 -11.676 1.00 89.38 83 THR A C 1
ATOM 647 O O . THR A 1 83 ? 18.631 -0.795 -10.735 1.00 89.38 83 THR A O 1
ATOM 650 N N . LYS A 1 84 ? 17.200 0.495 -11.880 1.00 90.75 84 LYS A N 1
ATOM 651 C CA . LYS A 1 84 ? 16.057 0.177 -11.017 1.00 90.75 84 LYS A CA 1
ATOM 652 C C . LYS A 1 84 ? 15.652 -1.284 -11.206 1.00 90.75 84 LYS A C 1
ATOM 654 O O . LYS A 1 84 ? 15.448 -1.752 -12.315 1.00 90.75 84 LYS A O 1
ATOM 659 N N . LYS A 1 85 ? 15.428 -1.989 -10.097 1.00 95.56 85 LYS A N 1
ATOM 660 C CA . LYS A 1 85 ? 14.703 -3.268 -10.109 1.00 95.56 85 LYS A CA 1
ATOM 661 C C . LYS A 1 85 ? 13.204 -2.989 -10.050 1.00 95.56 85 LYS A C 1
ATOM 663 O O . LYS A 1 85 ? 12.785 -2.242 -9.159 1.00 95.56 85 LYS A O 1
ATOM 668 N N . LEU A 1 86 ? 12.436 -3.590 -10.955 1.00 97.56 86 LEU A N 1
ATOM 669 C CA . LEU A 1 86 ? 10.976 -3.499 -11.004 1.00 97.56 86 LEU A CA 1
ATOM 670 C C . LEU A 1 86 ? 10.324 -4.799 -10.521 1.00 97.56 86 LEU A C 1
ATOM 672 O O . LEU A 1 86 ? 10.895 -5.885 -10.647 1.00 97.56 86 LEU A O 1
ATOM 676 N N . TYR A 1 87 ? 9.132 -4.667 -9.946 1.00 98.31 87 TYR A N 1
ATOM 677 C CA . TYR A 1 87 ? 8.348 -5.763 -9.389 1.00 98.31 87 TYR A CA 1
ATOM 678 C C . TYR A 1 87 ? 6.882 -5.617 -9.782 1.00 98.31 87 TYR A C 1
ATOM 680 O O . TYR A 1 87 ? 6.356 -4.501 -9.805 1.00 98.31 87 TYR A O 1
ATOM 688 N N . HIS A 1 88 ? 6.215 -6.737 -10.052 1.00 98.12 88 HIS A N 1
ATOM 689 C CA . HIS A 1 88 ? 4.770 -6.755 -10.238 1.00 98.12 88 HIS A CA 1
ATOM 690 C C . HIS A 1 88 ? 4.058 -6.496 -8.914 1.00 98.12 88 HIS A C 1
ATOM 692 O O . HIS A 1 88 ? 4.339 -7.149 -7.902 1.00 98.12 88 HIS A O 1
ATOM 698 N N . ILE A 1 89 ? 3.095 -5.584 -8.970 1.00 97.56 89 ILE A N 1
ATOM 699 C CA . ILE A 1 89 ? 2.178 -5.277 -7.883 1.00 97.56 89 ILE A CA 1
ATOM 700 C C . ILE A 1 89 ? 0.802 -5.798 -8.305 1.00 97.56 89 ILE A C 1
ATOM 702 O O . ILE A 1 89 ? 0.353 -5.521 -9.420 1.00 97.56 89 ILE A O 1
ATOM 706 N N . LEU A 1 90 ? 0.148 -6.580 -7.448 1.00 98.12 90 LEU A N 1
ATOM 707 C CA . LEU A 1 90 ? -1.139 -7.197 -7.764 1.00 98.12 90 LEU A CA 1
ATOM 708 C C . LEU A 1 90 ? -2.267 -6.606 -6.910 1.00 98.12 90 LEU A C 1
ATOM 710 O O . LEU A 1 90 ? -2.031 -6.254 -5.755 1.00 98.12 90 LEU A O 1
ATOM 714 N N . PRO A 1 91 ? -3.500 -6.514 -7.447 1.00 98.38 91 PRO A N 1
ATOM 715 C CA . PRO A 1 91 ? -4.663 -6.139 -6.653 1.00 98.38 91 PRO A CA 1
ATOM 716 C C . PRO A 1 91 ? -4.793 -6.995 -5.389 1.00 98.38 91 PRO A C 1
ATOM 718 O O . PRO A 1 91 ? -4.671 -8.217 -5.456 1.00 98.38 91 PRO A O 1
ATOM 721 N N . GLY A 1 92 ? -5.067 -6.343 -4.260 1.00 98.12 92 GLY A N 1
ATOM 722 C CA . GLY A 1 92 ? -5.130 -6.965 -2.939 1.00 98.12 92 GLY A CA 1
ATOM 723 C C . GLY A 1 92 ? -3.804 -6.976 -2.176 1.00 98.12 92 GLY A C 1
ATOM 724 O O . GLY A 1 92 ? -3.836 -7.206 -0.973 1.00 98.12 92 GLY A O 1
ATOM 725 N N . ASP A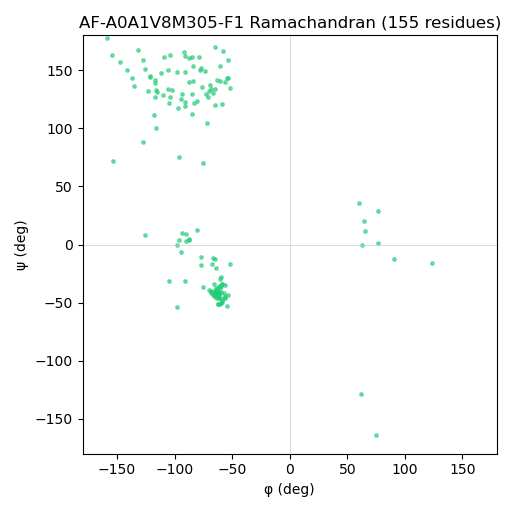 1 93 ? -2.660 -6.684 -2.805 1.00 98.38 93 ASP A N 1
ATOM 726 C CA . ASP A 1 93 ? -1.405 -6.496 -2.068 1.00 98.38 93 ASP A CA 1
ATOM 727 C C . ASP A 1 93 ? -1.519 -5.277 -1.128 1.00 98.38 93 ASP A C 1
ATOM 729 O O . ASP A 1 93 ? -2.060 -4.230 -1.503 1.00 98.38 93 ASP A O 1
ATOM 733 N N . LEU A 1 94 ? -0.946 -5.387 0.071 1.00 98.50 94 LEU A N 1
ATOM 734 C CA . LEU A 1 94 ? -0.640 -4.240 0.922 1.00 98.50 94 LEU A CA 1
ATOM 735 C C . LEU A 1 94 ? 0.696 -3.647 0.461 1.00 98.50 94 LEU A C 1
ATOM 737 O O . LEU A 1 94 ? 1.709 -4.348 0.437 1.00 98.50 94 LEU A O 1
ATOM 741 N N . ILE A 1 95 ? 0.713 -2.373 0.075 1.00 98.31 95 ILE A N 1
ATOM 742 C CA . ILE A 1 95 ? 1.893 -1.709 -0.485 1.00 98.31 95 ILE A CA 1
ATOM 743 C C . ILE A 1 95 ? 2.385 -0.570 0.408 1.00 98.31 95 ILE A C 1
ATOM 745 O O . ILE A 1 95 ? 1.619 0.303 0.808 1.00 98.31 95 ILE A O 1
ATOM 749 N N . PHE A 1 96 ? 3.696 -0.546 0.649 1.00 97.88 96 PHE A N 1
ATOM 750 C CA . PHE A 1 96 ? 4.404 0.508 1.374 1.00 97.88 96 PHE A CA 1
ATOM 751 C C . PHE A 1 96 ? 5.409 1.201 0.459 1.00 97.88 96 PHE A C 1
ATOM 753 O O . PHE A 1 96 ? 6.150 0.543 -0.276 1.00 97.88 96 PHE A O 1
ATOM 760 N N . SER A 1 97 ? 5.506 2.525 0.555 1.00 96.69 97 SER A N 1
ATOM 761 C CA . SER A 1 97 ? 6.670 3.265 0.061 1.00 96.69 97 SER A CA 1
ATOM 762 C C . SER A 1 97 ? 7.758 3.276 1.131 1.00 96.69 97 SER A C 1
ATOM 764 O O . SER A 1 97 ? 7.604 3.939 2.150 1.00 96.69 97 SER A O 1
ATOM 766 N N . ASN A 1 98 ? 8.895 2.614 0.918 1.00 93.50 98 ASN A N 1
ATOM 767 C CA . ASN A 1 98 ? 9.948 2.559 1.941 1.00 93.50 98 ASN A CA 1
ATOM 768 C C . ASN A 1 98 ? 10.602 3.921 2.262 1.00 93.50 98 ASN A C 1
ATOM 770 O O . ASN A 1 98 ? 11.328 4.021 3.243 1.00 93.50 98 ASN A O 1
ATOM 774 N N . VAL A 1 99 ? 10.368 4.953 1.442 1.00 92.94 99 VAL A N 1
ATOM 775 C CA . VAL A 1 99 ? 10.876 6.320 1.662 1.00 92.94 99 VAL A CA 1
ATOM 776 C C . VAL A 1 99 ? 9.885 7.172 2.461 1.00 92.94 99 VAL A C 1
ATOM 778 O O . VAL A 1 99 ? 10.304 8.041 3.219 1.00 92.94 99 VAL A O 1
ATOM 781 N N . PHE A 1 100 ? 8.582 6.921 2.300 1.00 95.50 100 PHE A N 1
ATOM 782 C CA . PHE A 1 100 ? 7.506 7.787 2.805 1.00 95.50 100 PHE A CA 1
ATOM 783 C C . PHE A 1 100 ? 6.481 7.048 3.679 1.00 95.50 100 PHE A C 1
ATOM 785 O O . PHE A 1 100 ? 5.444 7.609 4.018 1.00 95.50 100 PHE A O 1
ATOM 792 N N . ALA A 1 101 ? 6.726 5.786 4.044 1.00 94.56 101 ALA A N 1
ATOM 793 C CA . ALA A 1 101 ? 5.807 5.017 4.885 1.00 94.56 101 ALA A CA 1
ATOM 794 C C . ALA A 1 101 ? 5.573 5.699 6.241 1.00 94.56 101 ALA A C 1
ATOM 796 O O . ALA A 1 101 ? 4.452 5.672 6.726 1.00 94.56 101 ALA A O 1
ATOM 797 N N . TRP A 1 102 ? 6.584 6.378 6.794 1.00 93.25 102 TRP A N 1
ATOM 798 C CA . TRP A 1 102 ? 6.471 7.165 8.028 1.00 93.25 102 TRP A CA 1
ATOM 799 C C . TRP A 1 102 ? 5.514 8.370 7.905 1.00 93.25 102 TRP A C 1
ATOM 801 O O . TRP A 1 102 ? 5.010 8.846 8.911 1.00 93.25 102 TRP A O 1
ATOM 811 N N . GLU A 1 103 ? 5.209 8.835 6.686 1.00 95.00 103 GLU A N 1
ATOM 812 C CA . GLU A 1 103 ? 4.141 9.814 6.413 1.00 95.00 103 GLU A CA 1
ATOM 813 C C . GLU A 1 103 ? 2.805 9.140 6.042 1.00 95.00 103 GLU A C 1
ATOM 815 O O . GLU A 1 103 ? 1.890 9.785 5.528 1.00 95.00 103 GLU A O 1
ATOM 820 N N . GLY A 1 104 ? 2.686 7.820 6.201 1.00 96.25 104 GLY A N 1
ATOM 821 C CA . GLY A 1 104 ? 1.494 7.063 5.825 1.00 96.25 104 GLY A CA 1
ATOM 822 C C . GLY A 1 104 ? 1.353 6.823 4.321 1.00 96.25 104 GLY A C 1
ATOM 823 O O . GLY A 1 104 ? 0.232 6.728 3.820 1.00 96.25 104 GLY A O 1
ATOM 824 N N . ALA A 1 105 ? 2.456 6.741 3.565 1.00 97.69 105 ALA A N 1
ATOM 825 C CA . ALA A 1 105 ? 2.427 6.287 2.169 1.00 97.69 105 ALA A CA 1
ATOM 826 C C . ALA A 1 105 ? 2.238 4.760 2.080 1.00 97.69 105 ALA A C 1
ATOM 828 O O . ALA A 1 105 ? 3.153 4.011 1.711 1.00 97.69 105 ALA A O 1
ATOM 829 N N . ILE A 1 106 ? 1.027 4.330 2.443 1.00 98.19 106 ILE A N 1
ATOM 830 C CA . ILE A 1 106 ? 0.581 2.944 2.610 1.00 98.19 106 ILE A CA 1
ATOM 831 C C . ILE A 1 106 ? -0.790 2.809 1.955 1.00 98.19 106 ILE A C 1
ATOM 833 O O . ILE A 1 106 ? -1.635 3.698 2.090 1.00 98.19 106 ILE A O 1
ATOM 837 N N . ALA A 1 107 ? -1.011 1.731 1.209 1.00 98.44 107 ALA A N 1
ATOM 838 C CA . ALA A 1 107 ? -2.284 1.506 0.538 1.00 98.44 107 ALA A CA 1
ATOM 839 C C . ALA A 1 107 ? -2.564 0.024 0.290 1.00 98.44 107 ALA A C 1
ATOM 841 O O . ALA A 1 107 ? -1.655 -0.804 0.271 1.00 98.44 107 ALA A O 1
ATOM 842 N N . VAL A 1 108 ? -3.827 -0.285 0.003 1.00 98.62 108 VAL A N 1
ATOM 843 C CA . VAL A 1 108 ? -4.229 -1.539 -0.639 1.00 98.62 108 VAL A CA 1
ATOM 844 C C . VAL A 1 108 ? -4.296 -1.315 -2.145 1.00 98.62 108 VAL A C 1
ATOM 846 O O . VAL A 1 108 ? -4.911 -0.355 -2.619 1.00 98.62 108 VAL A O 1
ATOM 849 N N . VAL A 1 109 ? -3.655 -2.196 -2.904 1.00 98.50 109 VAL A N 1
ATOM 850 C CA . VAL A 1 109 ? -3.635 -2.128 -4.368 1.00 98.50 109 VAL A CA 1
ATOM 851 C C . VAL A 1 109 ? -5.011 -2.492 -4.912 1.00 98.50 109 VAL A C 1
ATOM 853 O O . VAL A 1 109 ? -5.565 -3.548 -4.599 1.00 98.50 109 VAL A O 1
ATOM 856 N N . LYS A 1 110 ? -5.571 -1.631 -5.760 1.00 98.25 110 LYS A N 1
ATOM 857 C CA . LYS A 1 110 ? -6.936 -1.780 -6.271 1.00 98.25 110 LYS A CA 1
ATOM 858 C C . LYS A 1 110 ? -6.974 -2.557 -7.582 1.00 98.25 110 LYS A C 1
ATOM 860 O O . LYS A 1 110 ? -5.975 -2.723 -8.274 1.00 98.25 110 LYS A O 1
ATOM 865 N N . LYS A 1 111 ? -8.170 -2.997 -7.984 1.00 98.12 111 LYS A N 1
ATOM 866 C CA . LYS A 1 111 ? -8.382 -3.669 -9.283 1.00 98.12 111 LYS A CA 1
ATOM 867 C C . LYS A 1 111 ? -7.970 -2.795 -10.477 1.00 98.12 111 LYS A C 1
ATOM 869 O O . LYS A 1 111 ? -7.469 -3.325 -11.462 1.00 98.12 111 LYS A O 1
ATOM 874 N N . GLU A 1 112 ? -8.150 -1.479 -10.375 1.00 97.69 112 GLU A N 1
ATOM 875 C CA . GLU A 1 112 ? -7.724 -0.491 -11.382 1.00 97.69 112 GLU A CA 1
ATOM 876 C C . GLU A 1 112 ? -6.196 -0.353 -11.508 1.00 97.69 112 GLU A C 1
ATOM 878 O O . GLU A 1 112 ? -5.704 0.147 -12.517 1.00 97.69 112 GLU A O 1
ATOM 883 N N . ASP A 1 113 ? -5.438 -0.842 -10.522 1.00 98.06 113 ASP A N 1
ATOM 884 C CA . ASP A 1 113 ? -3.972 -0.830 -10.516 1.00 98.06 113 ASP A CA 1
ATOM 885 C C . ASP A 1 113 ? -3.366 -2.066 -11.201 1.00 98.06 113 ASP A C 1
ATOM 887 O O . ASP A 1 113 ? -2.147 -2.250 -11.207 1.00 98.06 113 ASP A O 1
ATOM 891 N N . LYS A 1 114 ? -4.203 -2.940 -11.776 1.00 96.75 114 LYS A N 1
ATOM 892 C CA . LYS A 1 114 ? -3.766 -4.173 -12.437 1.00 96.75 114 LYS A CA 1
ATOM 893 C C . LYS A 1 114 ? -2.697 -3.890 -13.503 1.00 96.75 114 LYS A C 1
ATOM 895 O O . LYS A 1 114 ? -2.772 -2.907 -14.234 1.00 96.75 114 LYS A O 1
ATOM 900 N N . ASN A 1 115 ? -1.732 -4.807 -13.616 1.00 95.81 115 ASN A N 1
ATOM 901 C CA . ASN A 1 115 ? -0.587 -4.755 -14.536 1.00 95.81 115 ASN A CA 1
ATOM 902 C C . ASN A 1 115 ? 0.409 -3.615 -14.269 1.00 95.81 115 ASN A C 1
ATOM 904 O O . ASN A 1 115 ? 1.299 -3.387 -15.086 1.00 95.81 115 ASN A O 1
ATOM 908 N N . ARG A 1 116 ? 0.305 -2.921 -13.130 1.00 97.75 116 ARG A N 1
ATOM 909 C CA . ARG A 1 116 ? 1.291 -1.912 -12.745 1.00 97.75 116 ARG A CA 1
ATOM 910 C C . ARG A 1 116 ? 2.460 -2.510 -11.978 1.00 97.75 116 ARG A C 1
ATOM 912 O O . ARG A 1 116 ? 2.417 -3.613 -11.429 1.00 97.75 116 ARG A O 1
ATOM 919 N N . THR A 1 117 ? 3.536 -1.743 -11.973 1.00 97.88 117 THR A N 1
ATOM 920 C CA . THR A 1 117 ? 4.832 -2.142 -11.446 1.00 97.88 117 THR A CA 1
ATOM 921 C C . THR A 1 117 ? 5.321 -1.137 -10.415 1.00 97.88 117 THR A C 1
ATOM 923 O O . THR A 1 117 ? 4.974 0.044 -10.449 1.00 97.88 117 THR A O 1
ATOM 926 N N . GLY A 1 118 ? 6.119 -1.609 -9.467 1.00 96.88 118 GLY A N 1
ATOM 927 C CA . GLY A 1 118 ? 6.799 -0.770 -8.491 1.00 96.88 118 GLY A CA 1
ATOM 928 C C . GLY A 1 118 ? 8.296 -0.967 -8.584 1.00 96.88 118 GLY A C 1
ATOM 929 O O . GLY A 1 118 ? 8.778 -2.083 -8.786 1.00 96.88 118 GLY A O 1
ATOM 930 N N . SER A 1 119 ? 9.055 0.106 -8.388 1.00 95.81 119 SER A N 1
ATOM 931 C CA . SER A 1 119 ? 10.492 -0.027 -8.164 1.00 95.81 119 SER A CA 1
ATOM 932 C C . SER A 1 119 ? 10.792 -0.766 -6.853 1.00 95.81 119 SER A C 1
ATOM 934 O O . SER A 1 119 ? 9.926 -0.943 -5.997 1.00 95.81 119 SER A O 1
ATOM 936 N N . HIS A 1 120 ? 12.059 -1.123 -6.640 1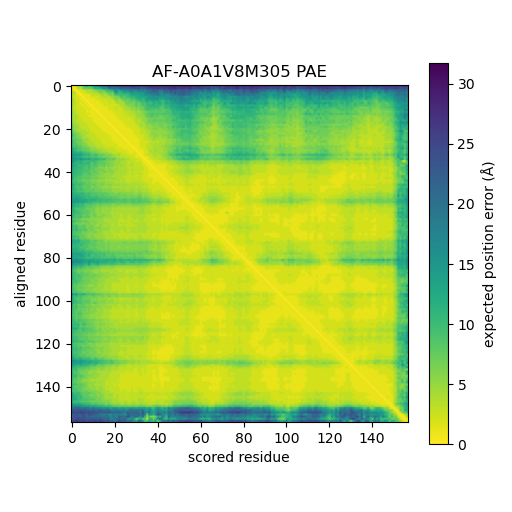.00 94.88 120 HIS A N 1
ATOM 937 C CA . HIS A 1 120 ? 12.544 -1.722 -5.393 1.00 94.88 120 HIS A CA 1
ATOM 938 C C . HIS A 1 120 ? 12.192 -0.954 -4.106 1.00 94.88 120 HIS A C 1
ATOM 940 O O . HIS A 1 120 ? 12.282 -1.540 -3.032 1.00 94.88 120 HIS A O 1
ATOM 946 N N . ARG A 1 121 ? 11.803 0.322 -4.215 1.00 95.12 121 ARG A N 1
ATOM 947 C CA . ARG A 1 121 ? 11.364 1.177 -3.105 1.00 95.12 121 ARG A CA 1
ATOM 948 C C . ARG A 1 121 ? 9.938 0.893 -2.632 1.00 95.12 121 ARG A C 1
ATOM 950 O O . ARG A 1 121 ? 9.588 1.274 -1.522 1.00 95.12 121 ARG A O 1
ATOM 957 N N . PHE A 1 122 ? 9.136 0.207 -3.439 1.00 96.56 122 PHE A N 1
ATOM 958 C CA . PHE A 1 122 ? 7.808 -0.236 -3.039 1.00 96.56 122 PHE A CA 1
ATOM 959 C C . PHE A 1 122 ? 7.874 -1.665 -2.515 1.00 96.56 122 PHE A C 1
ATOM 961 O O . PHE A 1 122 ? 8.387 -2.561 -3.195 1.00 96.56 122 PHE A O 1
ATOM 968 N N . ILE A 1 123 ? 7.383 -1.868 -1.297 1.00 96.81 123 ILE A N 1
ATOM 969 C CA . ILE A 1 123 ? 7.330 -3.168 -0.631 1.00 96.81 123 ILE A CA 1
ATOM 970 C C . ILE A 1 123 ? 5.889 -3.655 -0.673 1.00 96.81 123 ILE A C 1
ATOM 972 O O . ILE A 1 123 ? 4.993 -2.961 -0.209 1.00 96.81 123 ILE A O 1
ATOM 976 N N . THR A 1 124 ? 5.683 -4.828 -1.262 1.00 97.81 124 THR A N 1
ATOM 977 C CA . THR A 1 124 ? 4.386 -5.500 -1.345 1.00 97.81 124 THR A CA 1
ATOM 978 C C . THR A 1 124 ? 4.353 -6.636 -0.341 1.00 97.81 124 THR A C 1
A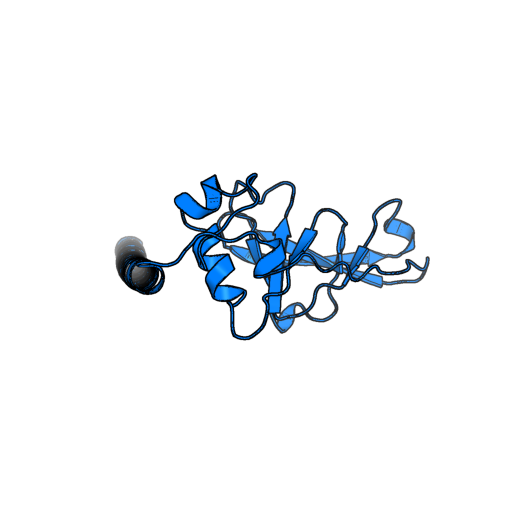TOM 980 O O . THR A 1 124 ? 5.237 -7.496 -0.348 1.00 97.81 124 THR A O 1
ATOM 983 N N . CYS A 1 125 ? 3.328 -6.640 0.495 1.00 97.81 125 CYS A N 1
ATOM 984 C CA . CYS A 1 125 ? 3.055 -7.664 1.484 1.00 97.81 125 CYS A CA 1
ATOM 985 C C . CYS A 1 125 ? 1.723 -8.337 1.146 1.00 97.81 125 CYS A C 1
ATOM 987 O O . CYS A 1 125 ? 0.786 -7.672 0.700 1.00 97.81 125 CYS A O 1
ATOM 989 N N . VAL A 1 126 ? 1.652 -9.653 1.334 1.00 97.94 126 VAL A N 1
ATOM 990 C CA . VAL A 1 126 ? 0.438 -10.430 1.056 1.00 97.94 126 VAL A CA 1
ATOM 991 C C . VAL A 1 126 ? -0.049 -11.055 2.357 1.00 97.94 126 VAL A C 1
ATOM 993 O O . VAL A 1 126 ? 0.633 -11.945 2.871 1.00 97.94 126 VAL A O 1
ATOM 996 N N . PRO A 1 127 ? -1.201 -10.617 2.889 1.00 96.44 127 PRO A N 1
ATOM 997 C CA . PRO A 1 127 ? -1.796 -11.211 4.076 1.00 96.44 127 PRO A CA 1
ATOM 998 C C . PRO A 1 127 ? -2.039 -12.704 3.904 1.00 96.44 127 PRO A C 1
ATOM 1000 O O . PRO A 1 127 ? -2.481 -13.164 2.847 1.00 96.44 127 PRO A O 1
ATOM 1003 N N . LYS A 1 128 ? -1.776 -13.466 4.964 1.00 95.94 128 LYS A N 1
ATOM 1004 C CA . LYS A 1 128 ? -2.177 -14.867 5.028 1.00 95.94 128 LYS A CA 1
ATOM 1005 C C . LYS A 1 128 ? -3.683 -14.944 5.233 1.00 95.94 128 LYS A C 1
ATOM 1007 O O . LYS A 1 128 ? -4.229 -14.326 6.149 1.00 95.94 128 LYS A O 1
ATOM 1012 N N . ASP A 1 129 ? -4.328 -15.740 4.386 1.00 92.25 129 ASP A N 1
ATOM 1013 C CA . ASP A 1 129 ? -5.764 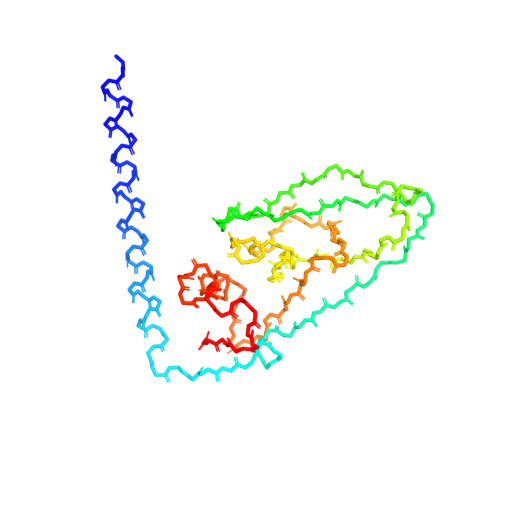-15.980 4.465 1.00 92.25 129 ASP A CA 1
ATOM 1014 C C . ASP A 1 129 ? -6.163 -16.467 5.865 1.00 92.25 129 ASP A C 1
ATOM 1016 O O . ASP A 1 129 ? -5.422 -17.215 6.509 1.00 92.25 129 ASP A O 1
ATOM 1020 N N . LYS A 1 130 ? -7.337 -16.030 6.330 1.00 89.19 130 LYS A N 1
ATOM 1021 C CA . LYS A 1 130 ? -7.899 -16.303 7.668 1.00 89.19 130 LYS A CA 1
ATOM 1022 C C . LYS A 1 130 ? -7.108 -15.760 8.864 1.00 89.19 130 LYS A C 1
ATOM 1024 O O . LYS A 1 130 ? -7.561 -15.955 9.987 1.00 89.19 130 LYS A O 1
ATOM 1029 N N . ILE A 1 131 ? -5.969 -15.097 8.653 1.00 91.69 131 ILE A N 1
ATOM 1030 C CA . ILE A 1 131 ? -5.228 -14.414 9.724 1.00 91.69 131 ILE A CA 1
ATOM 1031 C C . ILE A 1 131 ? -5.572 -12.930 9.731 1.00 91.69 131 ILE A C 1
ATOM 1033 O O . ILE A 1 131 ? -5.973 -12.399 10.755 1.00 91.69 131 ILE A O 1
ATOM 1037 N N . THR A 1 132 ? -5.420 -12.255 8.592 1.00 94.06 132 THR A N 1
ATOM 1038 C CA . THR A 1 132 ? -5.698 -10.820 8.476 1.00 94.06 132 THR A CA 1
ATOM 1039 C C . THR A 1 132 ? -5.957 -10.435 7.018 1.00 94.06 132 THR A C 1
ATOM 1041 O O . THR A 1 132 ? -5.877 -11.271 6.115 1.00 94.06 132 THR A O 1
ATOM 1044 N N . THR A 1 133 ? -6.276 -9.167 6.771 1.00 96.06 133 THR A N 1
ATOM 1045 C CA . THR A 1 133 ? -6.523 -8.619 5.433 1.00 96.06 133 THR A CA 1
ATOM 1046 C C . THR A 1 133 ? -5.666 -7.384 5.179 1.00 96.06 133 THR A C 1
ATOM 1048 O O . THR A 1 133 ? -5.203 -6.719 6.107 1.00 96.06 133 THR A O 1
ATOM 1051 N N . SER A 1 134 ? -5.459 -7.050 3.903 1.00 97.38 134 SER A N 1
ATOM 1052 C CA . SER A 1 134 ? -4.690 -5.861 3.524 1.00 97.38 134 SER A CA 1
ATOM 1053 C C . SER A 1 134 ? -5.391 -4.597 3.997 1.00 97.38 134 SER A C 1
ATOM 1055 O O . SER A 1 134 ? -4.723 -3.678 4.451 1.00 97.38 134 SER A O 1
ATOM 1057 N N . ASP A 1 135 ? -6.723 -4.561 3.940 1.00 95.75 135 ASP A N 1
ATOM 1058 C CA . ASP A 1 135 ? -7.524 -3.433 4.414 1.00 95.75 135 ASP A CA 1
ATOM 1059 C C . ASP A 1 135 ? -7.410 -3.244 5.928 1.00 95.75 135 ASP A C 1
ATOM 1061 O O . ASP A 1 135 ? -7.205 -2.119 6.379 1.00 95.75 135 ASP A O 1
ATOM 1065 N N . PHE A 1 136 ? -7.463 -4.332 6.705 1.00 94.12 136 PHE A N 1
ATOM 1066 C CA . PHE A 1 136 ? -7.267 -4.273 8.153 1.00 94.12 136 PHE A CA 1
ATOM 1067 C C . PHE A 1 136 ? -5.875 -3.728 8.500 1.00 94.12 136 PHE A C 1
ATOM 1069 O O . PHE A 1 136 ? -5.753 -2.765 9.256 1.00 94.12 136 PHE A O 1
ATOM 1076 N N . LEU A 1 137 ? -4.821 -4.298 7.904 1.00 95.38 137 LEU A N 1
ATOM 1077 C CA . LEU A 1 137 ? -3.451 -3.854 8.160 1.00 95.38 137 LEU A CA 1
ATOM 1078 C C . LEU A 1 137 ? -3.225 -2.418 7.680 1.00 95.38 137 LEU A C 1
ATOM 1080 O O . LEU A 1 137 ? -2.584 -1.635 8.373 1.00 95.38 137 LEU A O 1
ATOM 1084 N N . CYS A 1 138 ? -3.767 -2.046 6.518 1.00 96.38 138 CYS A N 1
ATOM 1085 C CA . CYS A 1 138 ? -3.693 -0.679 6.013 1.00 96.38 138 CYS A CA 1
ATOM 1086 C C . CYS A 1 138 ? -4.373 0.299 6.972 1.00 96.38 138 CYS A C 1
ATOM 1088 O O . CYS A 1 138 ? -3.827 1.370 7.209 1.00 96.38 138 CYS A O 1
ATOM 1090 N N . PHE A 1 139 ? -5.531 -0.058 7.536 1.00 94.31 139 PHE A N 1
ATOM 1091 C CA . PHE A 1 139 ? -6.190 0.758 8.550 1.00 94.31 139 PHE A CA 1
ATOM 1092 C C . PHE A 1 139 ? -5.311 0.899 9.797 1.00 94.31 139 PHE A C 1
ATOM 1094 O O . PHE A 1 139 ? -5.039 2.024 10.207 1.00 94.31 139 PHE A O 1
ATOM 1101 N N . TYR A 1 140 ? -4.805 -0.214 10.345 1.00 93.56 140 TYR A N 1
ATOM 1102 C CA . TYR A 1 140 ? -3.928 -0.201 11.520 1.00 93.56 140 TYR A CA 1
ATOM 1103 C C . TYR A 1 140 ? -2.717 0.708 11.312 1.00 93.56 140 TYR A C 1
ATOM 1105 O O . TYR A 1 140 ? -2.498 1.626 12.096 1.00 93.56 140 TYR A O 1
ATOM 1113 N N . PHE A 1 141 ? -1.971 0.513 10.224 1.00 94.81 141 PHE A N 1
ATOM 1114 C CA . PHE A 1 141 ? -0.764 1.286 9.931 1.00 94.81 141 PHE A CA 1
ATOM 1115 C C . PHE A 1 141 ? -1.012 2.769 9.633 1.00 94.81 141 PHE A C 1
ATOM 1117 O O . PHE A 1 141 ? -0.052 3.529 9.573 1.00 94.81 141 PHE A O 1
ATOM 1124 N N . LEU A 1 142 ? -2.263 3.183 9.428 1.00 94.06 142 LEU A N 1
ATOM 1125 C CA . LEU A 1 142 ? -2.643 4.586 9.255 1.00 94.06 142 LEU A CA 1
ATOM 1126 C C . LEU A 1 142 ? -3.170 5.229 10.549 1.00 94.06 142 LEU A C 1
ATOM 1128 O O . LEU A 1 142 ? -3.503 6.412 10.536 1.00 94.06 142 LEU A O 1
ATOM 1132 N N . THR A 1 143 ? -3.237 4.479 11.652 1.00 91.69 143 THR A N 1
ATOM 1133 C CA . THR A 1 143 ? -3.431 5.039 12.999 1.00 91.69 143 THR A CA 1
ATOM 1134 C C . THR A 1 143 ? -2.122 5.612 13.544 1.00 91.69 143 THR A C 1
ATOM 1136 O O . THR A 1 143 ? -1.046 5.232 13.082 1.00 91.69 143 THR A O 1
ATOM 1139 N N . ASP A 1 144 ? -2.199 6.472 14.563 1.00 89.69 144 ASP A N 1
ATOM 1140 C CA . ASP A 1 144 ? -1.008 7.021 15.227 1.00 89.69 144 ASP A CA 1
ATOM 1141 C C . ASP A 1 144 ? -0.102 5.901 15.771 1.00 89.69 144 ASP A C 1
ATOM 1143 O O . ASP A 1 144 ? 1.095 5.882 15.491 1.00 89.69 144 ASP A O 1
ATOM 1147 N N . GLU A 1 145 ? -0.686 4.899 16.445 1.00 89.38 145 GLU A N 1
ATOM 1148 C CA . GLU A 1 145 ? 0.047 3.721 16.932 1.00 89.38 145 GLU A CA 1
ATOM 1149 C C . GLU A 1 145 ? 0.728 2.974 15.776 1.00 89.38 145 GLU A C 1
ATOM 1151 O O . GLU A 1 145 ? 1.910 2.642 15.846 1.00 89.38 145 GLU A O 1
ATOM 1156 N N . GLY A 1 146 ? -0.007 2.708 14.695 1.00 91.44 146 GLY A N 1
ATOM 1157 C CA . GLY A 1 146 ? 0.518 1.969 13.554 1.00 91.44 146 GLY A CA 1
ATOM 1158 C C . GLY A 1 146 ? 1.652 2.698 12.840 1.00 91.44 146 GLY A C 1
ATOM 1159 O O . GLY A 1 146 ? 2.644 2.057 12.496 1.00 91.44 146 GLY A O 1
ATOM 1160 N N . ILE A 1 147 ? 1.549 4.021 12.666 1.00 91.50 147 ILE A N 1
ATOM 1161 C CA . ILE A 1 147 ? 2.620 4.858 12.107 1.00 91.50 147 ILE A CA 1
ATOM 1162 C C . ILE A 1 147 ? 3.862 4.811 13.002 1.00 91.50 147 ILE A C 1
ATOM 1164 O O . ILE A 1 147 ? 4.965 4.646 12.485 1.00 91.50 147 ILE A O 1
ATOM 1168 N N . GLU A 1 148 ? 3.712 4.876 14.329 1.00 89.38 148 GLU A N 1
ATOM 1169 C CA . GLU A 1 148 ? 4.838 4.717 15.262 1.00 89.38 148 GLU A CA 1
ATOM 1170 C C . GLU A 1 148 ? 5.515 3.344 15.132 1.00 89.38 148 GLU A C 1
ATOM 1172 O O . GLU A 1 148 ? 6.721 3.224 15.350 1.00 89.38 148 GLU A O 1
ATOM 1177 N N . LYS A 1 149 ? 4.772 2.301 14.734 1.00 86.75 149 LYS A N 1
ATOM 1178 C CA . LYS A 1 149 ? 5.336 0.975 14.435 1.00 86.75 149 LYS A CA 1
ATOM 1179 C C . LYS A 1 149 ? 6.043 0.898 13.082 1.00 86.75 149 LYS A C 1
ATOM 1181 O O . LYS A 1 149 ? 6.761 -0.075 12.846 1.00 86.75 149 LYS A O 1
ATOM 1186 N N . ILE A 1 150 ? 5.925 1.896 12.205 1.00 83.62 150 ILE A N 1
ATOM 1187 C CA . ILE A 1 150 ? 6.633 1.913 10.918 1.00 83.62 150 ILE A CA 1
ATOM 1188 C C . ILE A 1 150 ? 8.118 2.172 11.160 1.00 83.62 150 ILE A C 1
ATOM 1190 O O . ILE A 1 150 ? 8.556 3.282 11.439 1.00 83.62 150 ILE A O 1
ATOM 1194 N N . GLY A 1 151 ? 8.905 1.105 11.037 1.00 64.62 151 GLY A N 1
ATOM 1195 C CA . GLY A 1 151 ? 10.316 1.066 11.433 1.00 64.62 151 GLY A CA 1
ATOM 1196 C C . GLY A 1 151 ? 10.613 -0.050 12.438 1.00 64.62 151 GLY A C 1
ATOM 1197 O O . GLY A 1 151 ? 11.765 -0.451 12.579 1.00 64.62 151 GLY A O 1
ATOM 1198 N N . TYR A 1 152 ? 9.571 -0.605 13.063 1.00 58.69 152 TYR A N 1
ATOM 1199 C CA . TYR A 1 152 ? 9.602 -1.804 13.898 1.00 58.69 152 TYR A CA 1
ATOM 1200 C C . TYR A 1 152 ? 9.015 -3.012 13.133 1.00 58.69 152 TYR A C 1
ATOM 1202 O O . TYR A 1 152 ? 8.364 -2.861 12.102 1.00 58.69 152 TYR A O 1
ATOM 1210 N N . VAL A 1 153 ? 9.276 -4.239 13.603 1.00 57.22 153 VAL A N 1
ATOM 1211 C CA . VAL A 1 153 ? 8.939 -5.496 12.885 1.00 57.22 153 VAL A CA 1
ATOM 1212 C C . VAL A 1 153 ? 7.596 -6.115 13.346 1.00 57.22 153 VAL A C 1
ATOM 1214 O O . VAL A 1 153 ? 7.215 -7.188 12.876 1.00 57.22 153 VAL A O 1
ATOM 1217 N N . THR A 1 154 ? 6.848 -5.465 14.247 1.00 45.62 154 THR A N 1
ATOM 1218 C CA . THR A 1 154 ? 5.660 -6.034 14.926 1.00 45.62 154 THR A CA 1
ATOM 1219 C C . THR A 1 154 ? 4.366 -5.239 14.695 1.00 45.62 154 THR A C 1
ATOM 1221 O O . THR A 1 154 ? 4.398 -4.014 14.613 1.00 45.62 154 THR A O 1
ATOM 122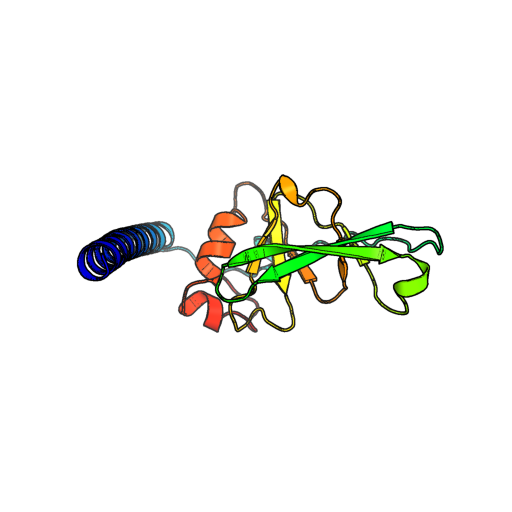4 N N . VAL A 1 155 ? 3.226 -5.943 14.615 1.00 59.38 155 VAL A N 1
ATOM 1225 C CA . VAL A 1 155 ? 1.865 -5.409 14.387 1.00 59.38 155 VAL A CA 1
ATOM 1226 C C . VAL A 1 155 ? 0.810 -6.142 15.224 1.00 59.38 155 VAL A C 1
ATOM 1228 O O . VAL A 1 155 ? 0.980 -7.328 15.502 1.00 59.38 155 VAL A O 1
ATOM 1231 N N . LYS A 1 156 ? -0.285 -5.472 15.609 1.00 55.06 156 LYS A N 1
ATOM 1232 C CA . LYS A 1 156 ? -1.509 -6.149 16.089 1.00 55.06 156 LYS A CA 1
ATOM 1233 C C . LYS A 1 156 ? -2.368 -6.563 14.895 1.00 55.06 156 LYS A C 1
ATOM 1235 O O . LYS A 1 156 ? -2.447 -5.811 13.923 1.00 55.06 156 LYS A O 1
ATOM 1240 N N . TYR A 1 157 ? -2.977 -7.742 14.959 1.00 46.44 157 TYR A N 1
ATOM 1241 C CA . TYR A 1 157 ? -3.768 -8.341 13.880 1.00 46.44 157 TYR A CA 1
ATOM 1242 C C . TYR A 1 157 ? -5.052 -8.969 14.407 1.00 46.44 157 TYR A C 1
ATOM 1244 O O . TYR A 1 157 ? -5.070 -9.349 15.598 1.00 46.44 157 TYR A O 1
#